Protein AF-A0A7V9JJ38-F1 (afdb_monomer)

Nearest PDB structures (foldseek):
  3hj7-assembly1_A  TM=7.879E-01  e=2.507E-04  Geobacillus kaustophilus
  3a2k-assembly2_B  TM=6.143E-01  e=1.016E-04  Geobacillus kaustophilus
  1ni5-assembly1_A-2  TM=5.626E-01  e=4.021E-03  Escherichia coli

Foldseek 3Di:
DPDPPVVVVPDPDDWDFDCPDDPDTFTDDDFKTFADAWDDQPQKIKGAPDGQKMKGFDDPPADAPPDPDHLVVQCVVVVPDPVCRRSQIFMDRVRHGQDRPPGDGHPVCPPRMDMDGD

Secondary structure (DSSP, 8-state):
--SSSGGGSS-SS-------SSS-----BTTEEEEEEEEEETTEEEEEEEEEEEEEE--TT-BBTTS--BHHHHHHHTT--HHHHTTSEEEEETTEEEEETTTEE-TT-TTTSEEEE-

Radius of gyration: 15.11 Å; Cα contacts (8 Å, |Δi|>4): 196; chains: 1; bounding box: 33×24×45 Å

Mean predicted aligned error: 10.25 Å

Structure (mmCIF, N/CA/C/O backbone):
data_AF-A0A7V9JJ38-F1
#
_entry.id   AF-A0A7V9JJ38-F1
#
loop_
_atom_site.group_PDB
_atom_site.id
_atom_site.type_symbol
_atom_site.label_atom_id
_atom_site.label_alt_id
_atom_site.label_comp_id
_atom_site.label_asym_id
_atom_site.label_entity_id
_atom_site.label_seq_id
_atom_site.pdbx_PDB_ins_code
_atom_site.Cartn_x
_atom_site.Cartn_y
_atom_site.Cartn_z
_atom_site.occupancy
_atom_site.B_iso_or_equiv
_atom_site.auth_seq_id
_atom_site.auth_comp_id
_atom_site.auth_asym_id
_atom_site.auth_atom_id
_atom_site.pdbx_PDB_model_num
ATOM 1 N N . LEU A 1 1 ? 17.555 8.654 33.029 1.00 48.06 1 LEU A N 1
ATOM 2 C CA . LEU A 1 1 ? 16.583 8.864 31.940 1.00 48.06 1 LEU A CA 1
ATOM 3 C C . LEU A 1 1 ? 17.040 8.258 30.598 1.00 48.06 1 LEU A C 1
ATOM 5 O O . LEU A 1 1 ? 16.494 8.632 29.578 1.00 48.06 1 LEU A O 1
ATOM 9 N N . GLU A 1 2 ? 17.978 7.297 30.555 1.00 41.81 2 GLU A N 1
ATOM 10 C CA . GLU A 1 2 ? 18.613 6.887 29.277 1.0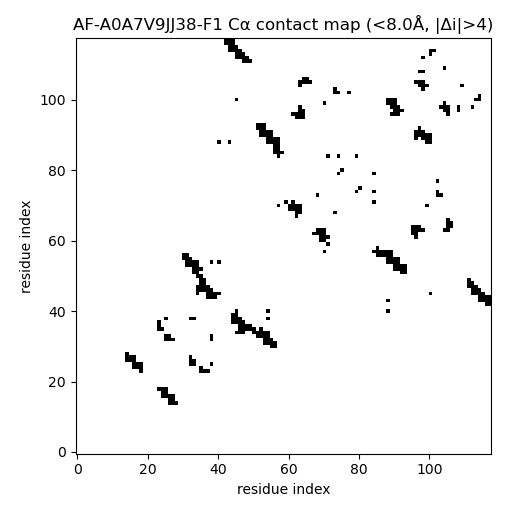0 41.81 2 GLU A CA 1
ATOM 11 C C . GLU A 1 2 ? 18.980 5.389 29.204 1.00 41.81 2 GLU A C 1
ATOM 13 O O . GLU A 1 2 ? 20.038 5.027 28.703 1.00 41.81 2 GLU A O 1
ATOM 18 N N . ARG A 1 3 ? 18.155 4.471 29.732 1.00 37.84 3 ARG A N 1
ATOM 19 C CA . ARG A 1 3 ? 18.488 3.025 29.662 1.00 37.84 3 ARG A CA 1
ATOM 20 C C . ARG A 1 3 ? 17.403 2.080 29.151 1.00 37.84 3 ARG A C 1
ATOM 22 O O . ARG A 1 3 ? 17.657 0.885 29.070 1.00 37.84 3 ARG A O 1
ATOM 29 N N . THR A 1 4 ? 16.252 2.582 28.709 1.00 46.56 4 THR A N 1
ATOM 30 C CA . THR A 1 4 ? 15.136 1.709 28.282 1.00 46.56 4 THR A CA 1
ATOM 31 C C . THR A 1 4 ? 14.831 1.768 26.779 1.00 46.56 4 THR A C 1
ATOM 33 O O . THR A 1 4 ? 13.932 1.075 26.315 1.00 46.56 4 THR A O 1
ATOM 36 N N . LEU A 1 5 ? 15.591 2.543 25.992 1.00 42.22 5 LEU A N 1
ATOM 37 C CA . LEU A 1 5 ? 15.364 2.679 24.543 1.00 42.22 5 LEU A CA 1
ATOM 38 C C . LEU A 1 5 ? 16.282 1.775 23.694 1.00 42.22 5 LEU A C 1
ATOM 40 O O . LEU A 1 5 ? 15.873 1.288 22.645 1.00 42.22 5 LEU A O 1
ATOM 44 N N . ALA A 1 6 ? 17.490 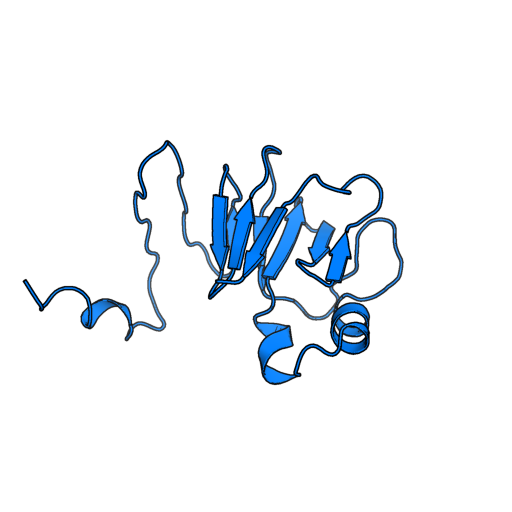1.464 24.175 1.00 42.16 6 ALA A N 1
ATOM 45 C CA . ALA A 1 6 ? 18.472 0.687 23.411 1.00 42.16 6 ALA A CA 1
ATOM 46 C C . ALA A 1 6 ? 18.190 -0.831 23.374 1.00 42.16 6 ALA A C 1
ATOM 48 O O . ALA A 1 6 ? 18.574 -1.503 22.423 1.00 42.16 6 ALA A O 1
ATOM 49 N N . GLY A 1 7 ? 17.467 -1.380 24.357 1.00 38.91 7 GLY A N 1
ATOM 50 C CA . GLY A 1 7 ? 17.132 -2.815 24.394 1.00 38.91 7 GLY A CA 1
ATOM 51 C C . GLY A 1 7 ? 16.023 -3.236 23.422 1.00 38.91 7 GLY A C 1
ATOM 52 O O . GLY A 1 7 ? 15.729 -4.418 23.284 1.00 38.91 7 GLY A O 1
ATOM 53 N N . LEU A 1 8 ? 15.381 -2.272 22.762 1.00 39.41 8 LEU A N 1
ATOM 54 C CA . LEU A 1 8 ? 14.202 -2.484 21.924 1.00 39.41 8 LEU A CA 1
ATOM 55 C C . LEU A 1 8 ? 14.537 -2.564 20.429 1.00 39.41 8 LEU A C 1
ATOM 57 O O . LEU A 1 8 ? 13.776 -3.145 19.662 1.00 39.41 8 LEU A O 1
ATOM 61 N N . LEU A 1 9 ? 15.694 -2.023 20.037 1.00 42.09 9 LEU A N 1
ATOM 62 C CA . LEU A 1 9 ? 16.179 -1.976 18.655 1.00 42.09 9 LEU A CA 1
ATOM 63 C C . LEU A 1 9 ? 17.032 -3.195 18.259 1.00 42.09 9 LEU A C 1
ATOM 65 O O . LEU A 1 9 ? 17.532 -3.245 17.141 1.00 42.09 9 LEU A O 1
ATOM 69 N N . ALA A 1 10 ? 17.183 -4.187 19.142 1.00 41.28 10 ALA A N 1
ATOM 70 C CA . ALA A 1 10 ? 18.073 -5.332 18.922 1.00 41.28 10 ALA A CA 1
ATOM 71 C C . ALA A 1 10 ? 17.368 -6.697 18.802 1.00 41.28 10 ALA A C 1
ATOM 73 O O . ALA A 1 10 ? 18.050 -7.718 18.757 1.00 41.28 10 ALA A O 1
ATOM 74 N N . SER A 1 11 ? 16.033 -6.755 18.730 1.00 34.88 11 SER A N 1
ATOM 75 C CA . SER A 1 11 ? 15.322 -8.043 18.763 1.00 34.88 11 SER A CA 1
ATOM 76 C C . SER A 1 11 ? 14.553 -8.349 17.482 1.00 34.88 11 SER A C 1
ATOM 78 O O . SER A 1 11 ? 13.416 -7.929 17.275 1.00 34.88 11 SER A O 1
ATOM 80 N N . THR A 1 12 ? 15.152 -9.220 16.676 1.00 39.97 12 THR A N 1
ATOM 81 C CA . THR A 1 12 ? 14.553 -10.006 15.586 1.00 39.97 12 THR A CA 1
ATOM 82 C C . THR A 1 12 ? 13.625 -11.134 16.083 1.00 39.97 12 THR A C 1
ATOM 84 O O . THR A 1 12 ? 13.392 -12.110 15.374 1.00 39.97 12 THR A O 1
ATOM 87 N N . HIS A 1 13 ? 13.043 -11.015 17.284 1.00 31.84 13 HIS A N 1
ATOM 88 C CA . HIS A 1 13 ? 12.064 -11.958 17.845 1.00 31.84 13 HIS A CA 1
ATOM 89 C C . HIS A 1 13 ? 11.210 -11.283 18.936 1.00 31.84 13 HIS A C 1
ATOM 91 O O . HIS A 1 13 ? 11.758 -10.638 19.825 1.00 31.84 13 HIS A O 1
ATOM 97 N N . GLY A 1 14 ? 9.880 -11.440 18.884 1.00 29.03 14 GLY A N 1
ATOM 98 C CA . GLY A 1 14 ? 8.984 -11.157 20.021 1.00 29.03 14 GLY A CA 1
ATOM 99 C C . GLY A 1 14 ? 7.845 -10.160 19.772 1.00 29.03 14 GLY A C 1
ATOM 100 O O . GLY A 1 14 ? 8.065 -8.991 19.452 1.00 29.03 14 GLY A O 1
ATOM 101 N N . THR A 1 15 ? 6.607 -10.624 19.941 1.00 33.34 15 THR A N 1
ATOM 102 C CA . THR A 1 15 ? 5.374 -9.825 20.006 1.00 33.34 15 THR A CA 1
ATOM 103 C C . THR A 1 15 ? 5.526 -8.651 20.976 1.00 33.34 15 THR A C 1
ATOM 105 O O . THR A 1 15 ? 5.804 -8.847 22.156 1.00 33.34 15 THR A O 1
ATOM 108 N N . LYS A 1 16 ? 5.334 -7.422 20.484 1.00 35.69 16 LYS A N 1
ATOM 109 C CA . LYS A 1 16 ? 5.137 -6.236 21.322 1.00 35.69 16 LYS A CA 1
ATOM 110 C C . LYS A 1 16 ? 3.752 -5.684 21.047 1.00 35.69 16 LYS A C 1
ATOM 112 O O . LYS A 1 16 ? 3.508 -5.163 19.966 1.00 35.69 16 LYS A O 1
ATOM 117 N N . ALA A 1 17 ? 2.873 -5.817 22.031 1.00 37.69 17 ALA A N 1
ATOM 118 C CA . ALA A 1 17 ? 1.738 -4.927 22.176 1.00 37.69 17 ALA A CA 1
ATOM 119 C C . ALA A 1 17 ? 2.247 -3.709 22.955 1.00 37.69 17 ALA A C 1
ATOM 121 O O . ALA A 1 17 ? 2.770 -3.855 24.061 1.00 37.69 17 ALA A O 1
ATOM 122 N N . ALA A 1 18 ? 2.178 -2.534 22.343 1.00 39.53 18 ALA A N 1
ATOM 123 C CA . ALA A 1 18 ? 2.381 -1.269 23.029 1.00 39.53 18 ALA A CA 1
ATOM 124 C C . ALA A 1 18 ? 1.029 -0.561 23.046 1.00 39.53 18 ALA A C 1
ATOM 126 O O . ALA A 1 18 ? 0.436 -0.350 21.989 1.00 39.53 18 ALA A O 1
ATOM 127 N N . ASP A 1 19 ? 0.536 -0.251 24.241 1.00 36.00 19 ASP A N 1
ATOM 128 C CA . ASP A 1 19 ? -0.610 0.633 24.413 1.00 36.00 19 ASP A CA 1
ATOM 129 C C . ASP A 1 19 ? -0.133 2.057 24.096 1.00 36.00 19 ASP A C 1
ATOM 131 O O . ASP A 1 19 ? 0.763 2.579 24.765 1.00 36.00 19 ASP A O 1
ATOM 135 N N . LEU A 1 20 ? -0.636 2.630 23.001 1.00 44.47 20 LEU A N 1
ATOM 136 C CA . LEU A 1 20 ? -0.236 3.954 22.511 1.00 44.47 20 LEU A CA 1
ATOM 137 C C . LEU A 1 20 ? -1.241 5.055 22.906 1.00 44.47 20 LEU A C 1
ATOM 139 O O . LEU A 1 20 ? -1.098 6.190 22.459 1.00 44.47 20 LEU A O 1
ATOM 143 N N . GLY A 1 21 ? -2.223 4.755 23.768 1.00 27.16 21 GLY A N 1
ATOM 144 C CA . GLY A 1 21 ? -3.315 5.673 24.103 1.00 27.16 21 GLY A CA 1
ATOM 145 C C . GLY A 1 21 ? -4.326 5.864 22.959 1.00 27.16 21 GLY A C 1
ATOM 146 O O . GLY A 1 21 ? -4.039 5.613 21.793 1.00 27.16 21 GLY A O 1
ATOM 147 N N . GLY A 1 22 ? -5.551 6.288 23.292 1.00 31.41 22 GLY A N 1
ATOM 148 C CA . GLY A 1 22 ? -6.597 6.606 22.302 1.00 31.41 22 GLY A CA 1
ATOM 149 C C . GLY A 1 22 ? -7.452 5.432 21.799 1.00 31.41 22 GLY A C 1
ATOM 150 O O . GLY A 1 22 ? -8.222 5.619 20.864 1.00 31.41 22 GLY A O 1
ATOM 151 N N . GLY A 1 23 ? -7.368 4.248 22.421 1.00 30.22 23 GLY A N 1
ATOM 152 C CA . GLY A 1 23 ? -8.223 3.093 22.093 1.00 30.22 23 GLY A CA 1
ATOM 153 C C . GLY A 1 23 ? -7.677 2.152 21.011 1.00 30.22 23 GLY A C 1
ATOM 154 O O . GLY A 1 23 ? -8.431 1.348 20.477 1.00 30.22 23 GLY A O 1
ATOM 155 N N . LEU A 1 24 ? -6.384 2.235 20.694 1.00 38.88 24 LEU A N 1
ATOM 156 C CA . LEU A 1 24 ? -5.739 1.497 19.603 1.00 38.88 24 LEU A CA 1
ATOM 157 C C . LEU A 1 24 ? -5.015 0.249 20.139 1.00 38.88 24 LEU A C 1
ATOM 159 O O . LEU A 1 24 ? -4.165 0.365 21.027 1.00 38.88 24 LEU A O 1
ATOM 163 N N . ARG A 1 25 ? -5.311 -0.943 19.598 1.00 39.41 25 ARG A N 1
ATOM 164 C CA . ARG A 1 25 ? -4.722 -2.222 20.039 1.00 39.41 25 ARG A CA 1
ATOM 165 C C . ARG A 1 25 ? -3.980 -2.928 18.897 1.00 39.41 25 ARG A C 1
ATOM 167 O O . ARG A 1 25 ? -4.552 -3.710 18.148 1.00 39.41 25 ARG A O 1
ATOM 174 N N . ALA A 1 26 ? -2.666 -2.723 18.798 1.00 40.28 26 ALA A N 1
ATOM 175 C CA . ALA A 1 26 ? -1.815 -3.498 17.890 1.00 40.28 26 ALA A CA 1
ATOM 176 C C . ALA A 1 26 ? -1.372 -4.817 18.552 1.00 40.28 26 ALA A C 1
ATOM 178 O O . ALA A 1 26 ? -0.647 -4.809 19.550 1.00 40.28 26 ALA A O 1
ATOM 179 N N . VAL A 1 27 ? -1.778 -5.962 17.995 1.00 41.88 27 VAL A N 1
ATOM 180 C CA . VAL A 1 27 ? -1.263 -7.285 18.383 1.00 41.88 27 VAL A CA 1
ATOM 181 C C . VAL A 1 27 ? -0.349 -7.781 17.269 1.00 41.88 27 VAL A C 1
ATOM 183 O O . VAL A 1 27 ? -0.793 -8.017 16.151 1.00 41.88 27 VAL A O 1
ATOM 186 N N . ARG A 1 28 ? 0.949 -7.914 17.566 1.00 40.62 28 ARG A N 1
ATOM 187 C CA . ARG A 1 28 ? 1.930 -8.521 16.658 1.00 40.62 28 ARG A CA 1
ATOM 188 C C . ARG A 1 28 ? 1.746 -10.041 16.660 1.00 40.62 28 ARG A C 1
ATOM 190 O O . ARG A 1 28 ? 2.327 -10.725 17.501 1.00 40.62 28 ARG A O 1
ATOM 197 N N . GLU A 1 29 ? 1.003 -10.550 15.689 1.00 35.75 29 GLU A N 1
ATOM 198 C CA . GLU A 1 29 ? 1.139 -11.920 15.189 1.00 35.75 29 GLU A CA 1
ATOM 199 C C . GLU A 1 29 ? 1.757 -11.840 13.783 1.00 35.75 29 GLU A C 1
ATOM 201 O O . GLU A 1 29 ? 1.528 -10.873 13.062 1.00 35.75 29 GLU A O 1
ATOM 206 N N . TYR A 1 30 ? 2.663 -12.762 13.455 1.00 47.22 30 TYR A N 1
ATOM 207 C CA . TYR A 1 30 ? 3.629 -12.682 12.351 1.00 47.22 30 TYR A CA 1
ATOM 208 C C . 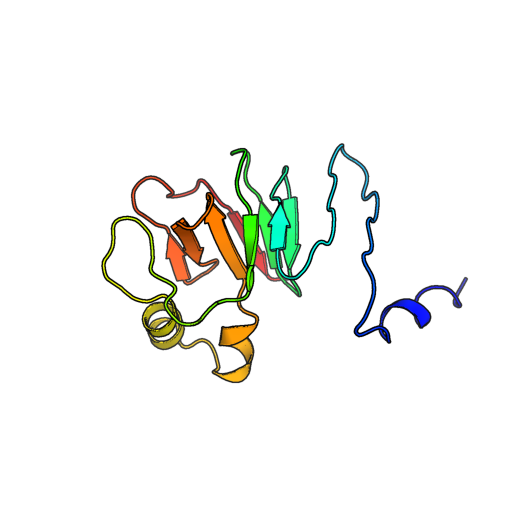TYR A 1 30 ? 3.173 -11.883 11.098 1.00 47.22 30 TYR A C 1
ATOM 210 O O . TYR A 1 30 ? 2.178 -12.189 10.448 1.00 47.22 30 TYR A O 1
ATOM 218 N N . GLU A 1 31 ? 3.974 -10.866 10.748 1.00 57.97 31 GLU A N 1
ATOM 219 C CA . GLU A 1 31 ? 3.935 -10.047 9.516 1.00 57.97 31 GLU A CA 1
ATOM 220 C C . GLU A 1 31 ? 2.747 -9.097 9.267 1.00 57.97 31 GLU A C 1
ATOM 222 O O . GLU A 1 31 ? 2.834 -8.310 8.321 1.00 57.97 31 GLU A O 1
ATOM 227 N N . THR A 1 32 ? 1.686 -9.111 10.081 1.00 58.72 32 THR A N 1
ATOM 228 C CA . THR A 1 32 ? 0.457 -8.336 9.806 1.00 58.72 32 THR A CA 1
ATOM 229 C C . THR A 1 32 ? 0.033 -7.480 11.005 1.00 58.72 32 THR A C 1
ATOM 231 O O . THR A 1 32 ? 0.175 -7.890 12.154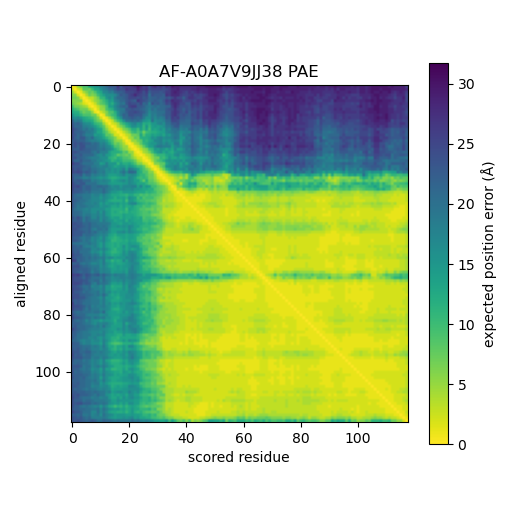 1.00 58.72 32 THR A O 1
ATOM 234 N N . LEU A 1 33 ? -0.470 -6.270 10.745 1.00 67.81 33 LEU A N 1
ATOM 235 C CA . LEU A 1 33 ? -0.996 -5.330 11.738 1.00 67.81 33 LEU A CA 1
ATOM 236 C C . LEU A 1 33 ? -2.436 -4.966 11.384 1.00 67.81 33 LEU A C 1
ATOM 238 O O . LEU A 1 33 ? -2.690 -4.504 10.279 1.00 67.81 33 LEU A O 1
ATOM 242 N N . ARG A 1 34 ? -3.382 -5.111 12.310 1.00 72.12 34 ARG A N 1
ATOM 243 C CA . ARG A 1 34 ? -4.753 -4.637 12.084 1.00 72.12 34 ARG A CA 1
ATOM 244 C C . ARG A 1 34 ? -4.812 -3.111 12.137 1.00 72.12 34 ARG A C 1
ATOM 246 O O . ARG A 1 34 ? -4.237 -2.500 13.033 1.00 72.12 34 ARG A O 1
ATOM 253 N N . LEU A 1 35 ? -5.523 -2.519 11.185 1.00 67.06 35 LEU A N 1
ATOM 254 C CA . LEU A 1 35 ? -5.748 -1.087 11.078 1.00 67.06 35 LEU A CA 1
ATOM 255 C C . LEU A 1 35 ? -7.024 -0.724 11.856 1.00 67.06 35 LEU A C 1
ATOM 257 O O . LEU A 1 35 ? -8.125 -0.698 11.313 1.00 67.06 35 LEU A O 1
ATOM 261 N N . GLU A 1 36 ? -6.865 -0.492 13.157 1.00 68.38 36 GLU A N 1
ATOM 262 C CA . GLU A 1 36 ? -7.863 0.177 13.996 1.00 68.38 36 GLU A CA 1
ATOM 263 C C . GLU A 1 36 ? -7.404 1.627 14.123 1.00 68.38 36 GLU A C 1
ATOM 265 O O . GLU A 1 36 ? -6.395 1.871 14.770 1.00 68.38 36 GLU A O 1
ATOM 270 N N . GLY A 1 37 ? -8.054 2.576 13.446 1.00 77.62 37 GLY A N 1
ATOM 271 C CA . GLY A 1 37 ? -7.650 3.986 13.458 1.00 77.62 37 GLY A CA 1
ATOM 272 C C . GLY A 1 37 ? -6.342 4.250 12.707 1.00 77.62 37 GLY A C 1
ATOM 273 O O . GLY A 1 37 ? -6.382 4.600 11.531 1.00 77.62 37 GLY A O 1
ATOM 274 N N . ALA A 1 38 ? -5.199 4.087 13.378 1.00 81.00 38 ALA A N 1
ATOM 275 C CA . ALA A 1 38 ? -3.870 4.415 12.864 1.00 81.00 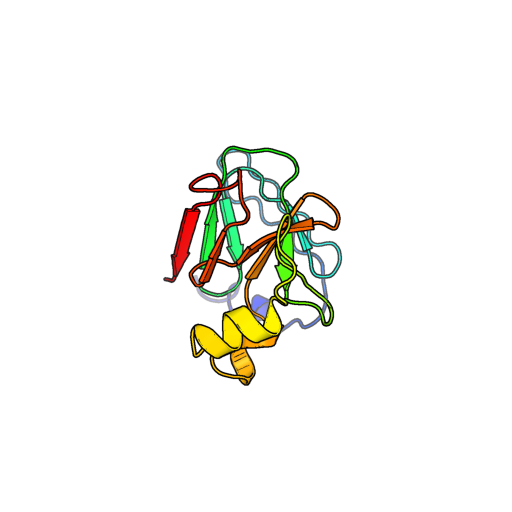38 ALA A CA 1
ATOM 276 C C . ALA A 1 38 ? -2.838 3.319 13.176 1.00 81.00 38 ALA A C 1
ATOM 278 O O . ALA A 1 38 ? -2.765 2.809 14.294 1.00 81.00 38 ALA A O 1
ATOM 279 N N . VAL A 1 39 ? -1.993 2.996 12.197 1.00 83.12 39 VAL A N 1
ATOM 280 C CA . VAL A 1 39 ? -0.904 2.016 12.306 1.00 83.12 39 VAL A CA 1
ATOM 281 C C . VAL A 1 39 ? 0.402 2.611 11.798 1.00 83.12 39 VAL A C 1
ATOM 283 O O . VAL A 1 39 ? 0.440 3.267 10.757 1.00 83.12 39 VAL A O 1
ATOM 286 N N . THR A 1 40 ? 1.496 2.317 12.502 1.00 83.62 40 THR A N 1
ATOM 287 C CA . THR A 1 40 ? 2.852 2.669 12.068 1.00 83.62 40 THR A CA 1
ATOM 288 C C . THR A 1 40 ? 3.544 1.474 11.409 1.00 83.62 40 THR A C 1
ATOM 290 O O . THR A 1 40 ? 3.612 0.391 11.990 1.00 83.62 40 THR A O 1
ATOM 293 N N . TRP A 1 41 ? 4.107 1.678 10.217 1.00 83.12 41 TRP A N 1
ATOM 294 C CA . TRP A 1 41 ? 4.879 0.696 9.455 1.00 83.12 41 TRP A CA 1
ATOM 295 C C . TRP A 1 41 ? 6.206 1.308 8.999 1.00 83.12 41 TRP A C 1
ATOM 297 O O . TRP A 1 41 ? 6.265 2.028 8.003 1.00 83.12 41 TRP A O 1
ATOM 307 N N . GLY A 1 42 ? 7.295 1.056 9.728 1.00 84.62 42 GLY A N 1
ATOM 308 C CA . GLY A 1 42 ? 8.560 1.756 9.476 1.00 84.62 42 GLY A CA 1
ATOM 309 C C . GLY A 1 42 ? 8.355 3.283 9.531 1.00 84.62 42 GLY A C 1
ATOM 310 O O . GLY A 1 42 ? 7.860 3.761 10.549 1.00 84.62 42 GLY A O 1
ATOM 311 N N . PRO A 1 43 ? 8.685 4.049 8.469 1.00 84.06 43 PRO A N 1
ATOM 312 C CA . PRO A 1 43 ? 8.467 5.500 8.419 1.00 84.06 43 PRO A CA 1
ATOM 313 C C . PRO A 1 43 ? 7.027 5.903 8.053 1.00 84.06 43 PRO A C 1
ATOM 315 O O . PRO A 1 43 ? 6.760 7.081 7.837 1.00 84.06 43 PRO A O 1
ATOM 318 N N . TRP A 1 44 ? 6.111 4.950 7.883 1.00 86.81 44 TRP A N 1
ATOM 319 C CA . TRP A 1 44 ? 4.746 5.223 7.443 1.00 86.81 44 TRP A CA 1
ATOM 320 C C . TRP A 1 44 ? 3.786 5.271 8.625 1.00 86.81 44 TRP A C 1
ATOM 322 O O . TRP A 1 44 ? 3.771 4.352 9.438 1.00 86.81 44 TRP A O 1
ATOM 332 N N . THR A 1 45 ? 2.932 6.284 8.665 1.00 88.88 45 THR A N 1
ATOM 333 C CA . THR A 1 45 ? 1.675 6.280 9.419 1.00 88.88 45 THR A CA 1
ATOM 334 C C . THR A 1 45 ? 0.547 6.041 8.427 1.00 88.88 45 THR A C 1
ATOM 336 O O . THR A 1 45 ? 0.481 6.735 7.413 1.00 88.88 45 THR A O 1
ATOM 339 N N . ILE A 1 46 ? -0.292 5.039 8.677 1.00 89.50 46 ILE A N 1
ATOM 340 C CA . ILE A 1 46 ? -1.388 4.619 7.799 1.00 89.50 46 ILE A CA 1
ATOM 341 C C . ILE A 1 46 ? -2.671 4.622 8.616 1.00 89.50 46 ILE A C 1
ATOM 343 O O . ILE A 1 46 ? -2.717 4.006 9.679 1.00 89.50 46 ILE A O 1
ATOM 347 N N . GLU A 1 47 ? -3.701 5.295 8.119 1.00 90.56 47 GLU A N 1
ATOM 348 C CA . GLU A 1 47 ? -4.937 5.519 8.862 1.00 90.56 47 GLU A CA 1
ATOM 349 C C . GLU A 1 47 ? -6.162 5.161 8.024 1.00 90.56 47 GLU A C 1
ATOM 351 O O . GLU A 1 47 ? -6.176 5.296 6.800 1.00 90.56 47 GLU A O 1
ATOM 356 N N . SER A 1 48 ? -7.208 4.684 8.689 1.00 89.50 48 SER A N 1
ATOM 357 C CA . SER A 1 48 ? -8.511 4.438 8.087 1.00 89.50 48 SER A CA 1
ATOM 358 C C . SER A 1 48 ? -9.573 4.359 9.172 1.00 89.50 48 SER A C 1
ATOM 360 O O . SER A 1 48 ? -9.373 3.757 10.226 1.00 89.50 48 SER A O 1
ATOM 362 N N . ALA A 1 49 ? -10.742 4.924 8.880 1.00 83.88 49 ALA A N 1
ATOM 363 C CA . ALA A 1 49 ? -11.934 4.750 9.704 1.00 83.88 49 ALA A CA 1
ATOM 364 C C . ALA A 1 49 ? -12.658 3.419 9.421 1.00 83.88 49 ALA A C 1
ATOM 366 O O . ALA A 1 49 ? -13.653 3.109 10.074 1.00 83.88 49 ALA A O 1
ATOM 367 N N . ARG A 1 50 ? -12.215 2.652 8.414 1.00 86.12 50 ARG A N 1
ATOM 368 C CA . ARG A 1 50 ? -12.890 1.428 7.982 1.00 86.12 50 ARG A CA 1
ATOM 369 C C . ARG A 1 50 ? -12.311 0.216 8.701 1.00 86.12 50 ARG A C 1
ATOM 371 O O . ARG A 1 50 ? -11.120 -0.063 8.615 1.00 86.12 50 ARG A O 1
ATOM 378 N N . GLU A 1 51 ? -13.186 -0.528 9.363 1.00 83.44 51 GLU A N 1
ATOM 379 C CA . GLU A 1 51 ? -12.812 -1.741 10.085 1.00 83.44 51 GLU A CA 1
ATOM 380 C C . GLU A 1 51 ? -12.452 -2.905 9.148 1.00 83.44 51 GLU A C 1
ATOM 382 O O . GLU A 1 51 ? -12.841 -2.953 7.975 1.00 83.44 51 GLU A O 1
ATOM 387 N N . GLY A 1 52 ? -11.736 -3.889 9.699 1.00 86.25 52 GLY A N 1
ATOM 388 C CA . GLY A 1 52 ? -11.364 -5.119 8.990 1.00 86.25 52 GLY A CA 1
ATOM 389 C C . GLY A 1 52 ? -10.229 -4.943 7.981 1.00 86.25 52 GLY A C 1
ATOM 390 O O . GLY A 1 52 ? -10.055 -5.794 7.109 1.00 86.25 52 GLY A O 1
ATOM 391 N N . LEU A 1 53 ? -9.487 -3.840 8.084 1.00 90.81 53 LEU A N 1
ATOM 392 C CA . LEU A 1 53 ? -8.273 -3.599 7.322 1.00 90.81 53 LEU A CA 1
ATOM 393 C C . LEU A 1 53 ? -7.040 -4.077 8.074 1.00 90.81 53 LEU A C 1
ATOM 395 O O . LEU A 1 53 ? -6.966 -4.020 9.301 1.00 90.81 53 LEU A O 1
ATOM 399 N N . GLU A 1 54 ? -6.049 -4.513 7.312 1.00 91.12 54 GLU A N 1
ATOM 400 C CA . GLU A 1 54 ? -4.767 -4.968 7.825 1.00 91.12 54 GLU A CA 1
ATOM 401 C C . GLU A 1 54 ? -3.630 -4.395 6.976 1.00 91.12 54 GLU A C 1
ATOM 403 O O . GLU A 1 54 ? -3.758 -4.234 5.766 1.00 91.12 54 GLU A O 1
ATOM 408 N N . VAL A 1 55 ? -2.504 -4.081 7.604 1.00 89.38 55 VAL A N 1
ATOM 409 C CA . VAL A 1 55 ? -1.269 -3.632 6.967 1.00 89.38 55 VAL A CA 1
ATOM 410 C C . VAL A 1 55 ? -0.230 -4.732 7.111 1.00 89.38 55 VAL A C 1
ATOM 412 O O . VAL A 1 55 ? 0.048 -5.195 8.216 1.00 89.38 55 VAL A O 1
ATOM 415 N N . ARG A 1 56 ? 0.381 -5.131 6.001 1.00 91.81 56 ARG A N 1
ATOM 416 C CA . ARG A 1 56 ? 1.477 -6.104 5.980 1.00 91.81 56 ARG A CA 1
ATOM 417 C C . ARG A 1 56 ? 2.547 -5.725 4.969 1.00 91.81 56 ARG A C 1
ATOM 419 O O . ARG A 1 56 ? 2.368 -4.812 4.168 1.00 91.81 56 ARG A O 1
ATOM 426 N N . GLY A 1 57 ? 3.640 -6.478 4.969 1.00 88.31 57 GLY A N 1
ATOM 427 C CA . GLY A 1 57 ? 4.648 -6.396 3.921 1.00 88.31 57 GLY A CA 1
ATOM 428 C C . GLY A 1 57 ? 4.118 -6.938 2.597 1.00 88.31 57 GLY A C 1
ATOM 429 O O . GLY A 1 57 ? 3.174 -7.742 2.546 1.00 88.31 57 GLY A O 1
ATOM 430 N N . ARG A 1 58 ? 4.753 -6.514 1.508 1.00 92.00 58 ARG A N 1
ATOM 431 C CA . ARG A 1 58 ? 4.473 -7.026 0.170 1.00 92.00 58 ARG A CA 1
ATOM 432 C C . ARG A 1 58 ? 4.805 -8.514 0.086 1.00 92.00 58 ARG A C 1
ATOM 434 O O . ARG A 1 58 ? 5.891 -8.945 0.460 1.00 92.00 58 ARG A O 1
ATOM 441 N N . ARG A 1 59 ? 3.900 -9.292 -0.508 1.00 91.00 59 ARG A N 1
ATOM 442 C CA . ARG A 1 59 ? 4.099 -10.712 -0.811 1.00 91.00 59 ARG A CA 1
ATOM 443 C C . ARG A 1 59 ? 4.185 -10.949 -2.324 1.00 91.00 59 ARG A C 1
ATOM 445 O O . ARG A 1 59 ? 3.510 -10.276 -3.113 1.00 91.00 59 ARG A O 1
ATOM 452 N N . PRO A 1 60 ? 5.018 -11.900 -2.785 1.00 90.19 60 PRO A N 1
ATOM 453 C CA . PRO A 1 60 ? 4.982 -12.341 -4.173 1.00 90.19 60 PRO A CA 1
ATOM 454 C C . PRO A 1 60 ? 3.578 -12.814 -4.563 1.00 90.19 60 PRO A C 1
ATOM 456 O O . PRO A 1 60 ? 2.960 -13.594 -3.851 1.00 90.19 60 PRO A O 1
ATOM 459 N N . GLY A 1 61 ? 3.084 -12.348 -5.710 1.00 92.38 61 GLY A N 1
ATOM 460 C CA . GLY A 1 61 ? 1.741 -12.685 -6.189 1.00 92.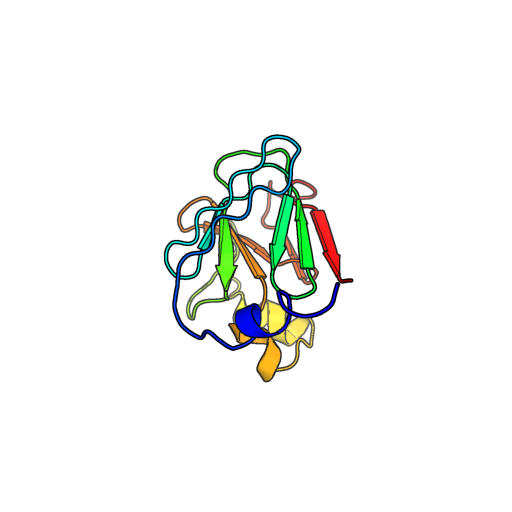38 61 GLY A CA 1
ATOM 461 C C . GLY A 1 61 ? 0.661 -11.658 -5.849 1.00 92.38 61 GLY A C 1
ATOM 462 O O . GLY A 1 61 ? -0.391 -11.714 -6.480 1.00 92.38 61 GLY A O 1
ATOM 463 N N . ASP A 1 62 ? 0.942 -10.684 -4.973 1.00 94.94 62 ASP A N 1
ATOM 464 C CA . ASP A 1 62 ? 0.009 -9.604 -4.637 1.00 94.94 62 ASP A CA 1
ATOM 465 C C . ASP A 1 62 ? -0.514 -8.877 -5.887 1.00 94.94 62 ASP A C 1
ATOM 467 O O . ASP A 1 62 ? 0.246 -8.494 -6.793 1.00 94.94 62 ASP A O 1
ATOM 471 N N . ARG A 1 63 ? -1.831 -8.657 -5.917 1.00 96.56 63 ARG A N 1
ATOM 472 C CA . ARG A 1 63 ? -2.557 -7.962 -6.986 1.00 96.56 63 ARG A CA 1
ATOM 473 C C . ARG A 1 63 ? -3.559 -7.000 -6.384 1.00 96.56 63 ARG A C 1
ATOM 475 O O . ARG A 1 63 ? -4.250 -7.358 -5.439 1.00 96.56 63 ARG A O 1
ATOM 482 N N . LEU A 1 64 ? -3.644 -5.812 -6.973 1.00 96.75 64 LEU A N 1
ATOM 483 C CA . LEU A 1 64 ? -4.608 -4.801 -6.555 1.00 96.75 64 LEU A CA 1
ATOM 484 C C . LEU A 1 64 ? -6.034 -5.294 -6.845 1.00 96.75 64 LEU A C 1
ATOM 486 O O . LEU A 1 64 ? -6.325 -5.692 -7.976 1.00 96.75 64 LEU A O 1
ATOM 490 N N . ALA A 1 65 ? -6.906 -5.262 -5.840 1.00 95.50 65 ALA A N 1
ATOM 491 C CA . ALA A 1 65 ? -8.289 -5.710 -5.940 1.00 95.50 65 ALA A CA 1
ATOM 492 C C . ALA A 1 65 ? -9.033 -4.985 -7.072 1.00 95.50 65 ALA A C 1
ATOM 494 O O . ALA A 1 65 ? -8.738 -3.837 -7.414 1.00 95.50 65 ALA A O 1
ATOM 495 N N . GLY A 1 66 ? -9.958 -5.690 -7.727 1.00 92.44 66 GLY A N 1
ATOM 496 C CA . GLY A 1 66 ? -10.684 -5.169 -8.893 1.00 92.44 66 GLY A CA 1
ATOM 497 C C . GLY A 1 66 ? -9.812 -4.890 -10.129 1.00 92.44 66 GLY A C 1
ATOM 498 O O . GLY A 1 66 ? -10.317 -4.412 -11.147 1.00 92.44 66 GLY A O 1
ATOM 499 N N . ARG A 1 67 ? -8.504 -5.185 -10.090 1.00 85.50 67 ARG A N 1
ATOM 500 C CA . ARG A 1 67 ? -7.560 -4.993 -11.199 1.00 85.50 67 ARG A CA 1
ATOM 501 C C . ARG A 1 67 ? -6.730 -6.258 -11.427 1.00 85.50 67 ARG A C 1
ATOM 503 O O . ARG A 1 67 ? -6.542 -7.094 -10.555 1.00 85.50 67 ARG A O 1
ATOM 510 N N . ARG A 1 68 ? -6.182 -6.402 -12.639 1.00 88.12 68 ARG A N 1
ATOM 511 C CA . ARG A 1 68 ? -5.274 -7.520 -12.972 1.00 88.12 68 ARG A CA 1
ATOM 512 C C . ARG A 1 68 ? -3.803 -7.231 -12.652 1.00 88.12 68 ARG A C 1
ATOM 514 O O . ARG A 1 68 ? -2.986 -8.151 -12.701 1.00 88.12 68 ARG A O 1
ATOM 521 N N . LYS A 1 69 ? -3.445 -5.979 -12.355 1.00 93.50 69 LYS A N 1
ATOM 522 C CA . LYS A 1 69 ? -2.050 -5.535 -12.235 1.00 93.50 69 LYS A CA 1
ATOM 523 C C . LYS A 1 69 ? -1.413 -6.027 -10.932 1.00 93.50 69 LYS A C 1
ATOM 525 O O . LYS A 1 69 ? -2.036 -5.970 -9.872 1.00 93.50 69 LYS A O 1
ATOM 530 N N . LYS A 1 70 ? -0.175 -6.527 -11.017 1.00 96.75 70 LYS A N 1
ATOM 531 C CA . LYS A 1 70 ? 0.580 -6.989 -9.846 1.00 96.75 70 LYS A CA 1
ATOM 532 C C . LYS A 1 70 ? 1.102 -5.795 -9.056 1.00 96.75 70 LYS A C 1
ATOM 534 O O . LYS A 1 70 ? 1.550 -4.810 -9.638 1.00 96.75 70 LYS A O 1
ATOM 539 N N . VAL A 1 71 ? 1.144 -5.932 -7.735 1.00 96.69 71 VAL A N 1
ATOM 540 C CA . VAL A 1 71 ? 1.743 -4.930 -6.840 1.00 96.69 71 VAL A CA 1
ATOM 541 C C . VAL A 1 71 ? 3.227 -4.725 -7.143 1.00 96.69 71 VAL A C 1
ATOM 543 O O . VAL A 1 71 ? 3.705 -3.599 -7.109 1.00 96.69 71 VAL A O 1
ATOM 546 N N . GLN A 1 72 ? 3.948 -5.785 -7.528 1.00 96.44 72 GLN A N 1
ATOM 547 C CA . GLN A 1 72 ? 5.338 -5.668 -7.992 1.00 96.44 72 GLN A CA 1
ATOM 548 C C . GLN A 1 72 ? 5.477 -4.636 -9.119 1.00 96.44 72 GLN A C 1
ATOM 550 O O . GLN A 1 72 ? 6.360 -3.786 -9.058 1.00 96.44 72 GLN A O 1
ATOM 555 N N . ASP A 1 73 ? 4.608 -4.718 -10.127 1.00 97.38 73 ASP A N 1
ATOM 556 C CA . ASP A 1 73 ? 4.668 -3.854 -11.306 1.00 97.38 73 ASP A CA 1
ATOM 557 C C . ASP A 1 73 ? 4.293 -2.419 -10.922 1.00 97.38 73 ASP A C 1
ATOM 559 O O . ASP A 1 73 ? 4.951 -1.476 -11.340 1.00 97.38 73 ASP A O 1
ATOM 563 N N . LEU A 1 74 ? 3.302 -2.250 -10.038 1.00 97.12 74 LEU A N 1
ATOM 564 C CA . LEU A 1 74 ? 2.944 -0.944 -9.475 1.00 97.12 74 LEU A CA 1
ATOM 565 C C . LEU A 1 74 ? 4.129 -0.273 -8.760 1.00 97.12 74 LEU A C 1
ATOM 567 O O . LEU A 1 74 ? 4.408 0.897 -9.003 1.00 97.12 74 LEU A O 1
ATOM 571 N N . LEU A 1 75 ? 4.857 -1.012 -7.918 1.00 96.62 75 LEU A N 1
ATOM 572 C CA . LEU A 1 75 ? 6.036 -0.497 -7.211 1.00 96.62 75 LEU A CA 1
ATOM 573 C C . LEU A 1 75 ? 7.202 -0.191 -8.163 1.00 96.62 75 LEU A C 1
ATOM 575 O O . LEU A 1 75 ? 7.955 0.755 -7.936 1.00 96.62 75 LEU A O 1
ATOM 579 N N . VAL A 1 76 ? 7.367 -0.987 -9.225 1.00 97.69 76 VAL A N 1
ATOM 580 C CA . VAL A 1 76 ? 8.349 -0.722 -10.288 1.00 97.69 76 VAL A CA 1
ATOM 581 C C . VAL A 1 76 ? 8.015 0.578 -11.013 1.00 97.69 76 VAL A C 1
ATOM 583 O O . VAL A 1 76 ? 8.894 1.426 -11.150 1.00 97.69 76 VAL A O 1
ATOM 586 N N . ASP A 1 77 ? 6.762 0.755 -11.425 1.00 96.94 77 ASP A N 1
ATOM 587 C CA . ASP A 1 77 ? 6.306 1.934 -12.164 1.00 96.94 77 ASP A CA 1
ATOM 588 C C . ASP A 1 77 ? 6.401 3.208 -11.316 1.00 96.94 77 ASP A C 1
ATOM 590 O O . ASP A 1 77 ? 6.811 4.259 -11.808 1.00 96.94 77 ASP A O 1
ATOM 594 N N . ALA A 1 78 ? 6.115 3.094 -10.015 1.00 96.62 78 ALA A N 1
ATOM 595 C CA . ALA A 1 78 ? 6.327 4.153 -9.029 1.00 96.62 78 ALA A CA 1
ATOM 596 C C . ALA A 1 78 ? 7.808 4.378 -8.669 1.00 96.62 78 ALA A C 1
ATOM 598 O O . ALA A 1 78 ? 8.121 5.232 -7.842 1.00 96.62 78 ALA A O 1
ATOM 599 N N . LYS A 1 79 ? 8.732 3.631 -9.289 1.00 96.81 79 LYS A N 1
ATOM 600 C CA . LYS A 1 79 ? 10.187 3.727 -9.099 1.00 96.81 79 LYS A CA 1
ATOM 601 C C . LYS A 1 79 ? 10.651 3.478 -7.661 1.00 96.81 79 LYS A C 1
ATOM 603 O O . LYS A 1 79 ? 11.712 3.953 -7.265 1.00 96.81 79 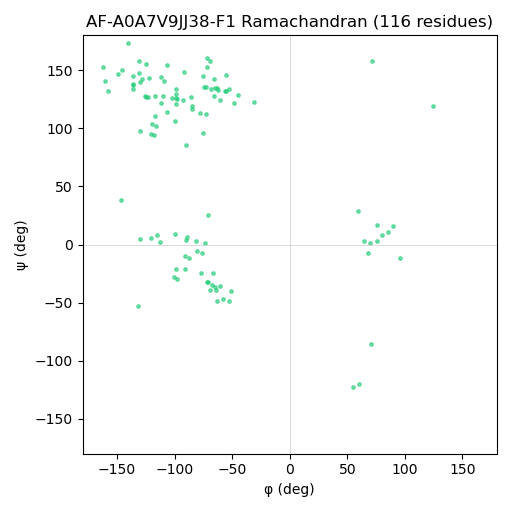LYS A O 1
ATOM 608 N N . VAL A 1 80 ? 9.912 2.678 -6.896 1.00 94.38 80 VAL A N 1
ATOM 609 C CA . VAL A 1 80 ? 10.334 2.242 -5.558 1.00 94.38 80 VAL A CA 1
ATOM 610 C C . VAL A 1 80 ? 11.617 1.420 -5.681 1.00 94.38 80 VAL A C 1
ATOM 612 O O . VAL A 1 80 ? 11.695 0.526 -6.535 1.00 94.38 80 VAL A O 1
ATOM 615 N N . ALA A 1 81 ? 12.634 1.687 -4.858 1.00 93.75 81 ALA A N 1
ATOM 616 C CA . ALA A 1 81 ? 13.898 0.961 -4.930 1.00 93.75 81 ALA A CA 1
ATOM 617 C C . ALA A 1 81 ? 13.701 -0.512 -4.553 1.00 93.75 81 ALA A C 1
ATOM 619 O O . ALA A 1 81 ? 12.947 -0.837 -3.640 1.00 93.75 81 ALA A O 1
ATOM 620 N N . ARG A 1 82 ? 14.407 -1.429 -5.228 1.00 91.38 82 ARG A N 1
ATOM 621 C CA . ARG A 1 82 ? 14.243 -2.883 -5.030 1.00 91.38 82 ARG A CA 1
ATOM 622 C C . ARG A 1 82 ? 14.333 -3.308 -3.559 1.00 91.38 82 ARG A C 1
ATOM 624 O O . ARG A 1 82 ? 13.557 -4.159 -3.149 1.00 91.38 82 ARG A O 1
ATOM 631 N N . GLN A 1 83 ? 15.253 -2.709 -2.804 1.00 88.00 83 GLN A N 1
ATOM 632 C CA . GLN A 1 83 ? 15.508 -3.021 -1.392 1.00 88.00 83 GLN A CA 1
ATOM 633 C C . GLN A 1 83 ? 14.336 -2.636 -0.473 1.00 88.00 83 GLN A C 1
ATOM 635 O O . GLN A 1 83 ? 14.165 -3.231 0.582 1.00 88.00 83 GLN A O 1
ATOM 640 N N . GLU A 1 84 ? 13.511 -1.670 -0.883 1.00 87.50 84 GLU A N 1
ATOM 641 C CA . GLU A 1 84 ? 12.355 -1.201 -0.112 1.00 87.50 84 GLU A CA 1
ATOM 642 C C . GLU A 1 84 ? 11.073 -1.974 -0.452 1.00 87.50 84 GLU A C 1
ATOM 644 O O . GLU A 1 84 ? 10.136 -1.978 0.340 1.00 87.50 84 GLU A O 1
ATOM 649 N N . ARG A 1 85 ? 11.001 -2.627 -1.622 1.00 90.56 85 ARG A N 1
ATOM 650 C CA . ARG A 1 85 ? 9.743 -3.189 -2.152 1.00 90.56 85 ARG A CA 1
ATOM 651 C C . ARG A 1 85 ? 9.152 -4.293 -1.290 1.00 90.56 85 ARG A C 1
ATOM 653 O O . ARG A 1 85 ? 7.935 -4.353 -1.166 1.00 90.56 85 AR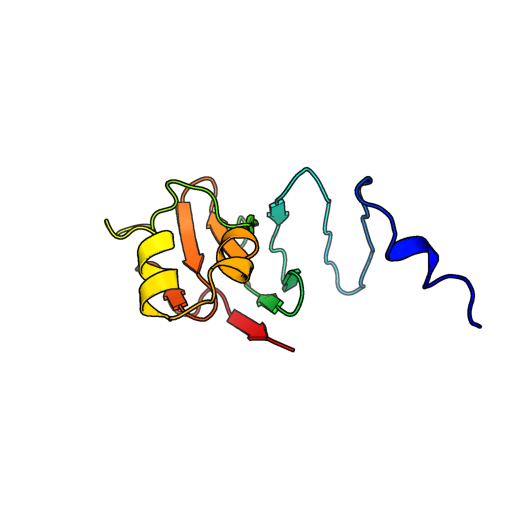G A O 1
ATOM 660 N N . ASP A 1 86 ? 9.983 -5.166 -0.729 1.00 86.31 86 ASP A N 1
ATOM 661 C CA . ASP A 1 86 ? 9.497 -6.287 0.087 1.00 86.31 86 ASP A CA 1
ATOM 662 C C . ASP A 1 86 ? 8.970 -5.805 1.446 1.00 86.31 86 ASP A C 1
ATOM 664 O O . ASP A 1 86 ? 7.979 -6.322 1.955 1.00 86.31 86 ASP A O 1
ATOM 668 N N . ALA A 1 87 ? 9.562 -4.736 1.981 1.00 85.50 87 ALA A N 1
ATOM 669 C CA . ALA A 1 87 ? 9.109 -4.074 3.198 1.00 85.50 87 ALA A CA 1
ATOM 670 C C . ALA A 1 87 ? 8.082 -2.959 2.934 1.00 85.50 87 ALA A C 1
ATOM 672 O O . ALA A 1 87 ? 7.739 -2.228 3.861 1.00 85.50 87 ALA A O 1
ATOM 673 N N . TRP A 1 88 ? 7.601 -2.784 1.698 1.00 92.38 88 TRP A N 1
ATOM 674 C CA . TRP A 1 88 ? 6.618 -1.744 1.402 1.00 92.38 88 TRP A CA 1
ATOM 675 C C . TRP A 1 88 ? 5.287 -2.087 2.080 1.00 92.38 88 TRP A C 1
ATOM 677 O O . TRP A 1 88 ? 4.860 -3.243 1.986 1.00 92.38 88 TRP A O 1
ATOM 687 N N . PRO A 1 89 ? 4.627 -1.129 2.755 1.00 94.38 89 PRO A N 1
ATOM 688 C CA . PRO A 1 89 ? 3.338 -1.397 3.373 1.00 94.38 89 PRO A CA 1
ATOM 689 C C . PRO A 1 89 ? 2.300 -1.715 2.301 1.00 94.38 89 PRO A C 1
ATOM 691 O O . PRO A 1 89 ? 2.197 -1.006 1.304 1.00 94.38 89 PRO A O 1
ATOM 694 N N . ILE A 1 90 ? 1.509 -2.755 2.527 1.00 95.12 90 ILE A N 1
ATOM 695 C CA . ILE A 1 90 ? 0.371 -3.159 1.708 1.00 95.12 90 ILE A CA 1
ATOM 696 C C . ILE A 1 90 ? -0.843 -3.241 2.616 1.00 95.12 90 ILE A C 1
ATOM 698 O O . ILE A 1 90 ? -0.805 -3.927 3.638 1.00 95.12 90 ILE A O 1
ATOM 702 N N . VAL A 1 91 ? -1.915 -2.556 2.232 1.00 95.38 91 VAL A N 1
ATOM 703 C CA . VAL A 1 91 ? -3.170 -2.556 2.980 1.00 95.38 91 VAL A CA 1
ATOM 704 C C . VAL A 1 91 ? -4.105 -3.559 2.333 1.00 95.38 91 VAL A C 1
ATOM 706 O O . VAL A 1 91 ? -4.356 -3.504 1.123 1.00 95.38 91 VAL A O 1
ATOM 709 N N . VAL A 1 92 ? -4.603 -4.488 3.136 1.00 95.44 92 VAL A N 1
ATOM 710 C CA . VAL A 1 92 ? -5.454 -5.588 2.703 1.00 95.44 92 VAL A CA 1
ATOM 711 C C . VAL A 1 92 ? -6.762 -5.618 3.477 1.00 95.44 92 VAL A C 1
ATOM 713 O O . VAL A 1 92 ? -6.847 -5.141 4.608 1.00 95.44 92 VAL A O 1
ATOM 716 N N . ARG A 1 93 ? -7.780 -6.215 2.860 1.00 92.62 93 ARG A N 1
ATOM 717 C CA . ARG A 1 93 ? -8.996 -6.669 3.531 1.00 92.62 93 ARG A CA 1
ATOM 718 C C . ARG A 1 93 ? -9.105 -8.174 3.316 1.00 92.62 93 ARG A C 1
ATOM 720 O O . ARG A 1 93 ? -9.431 -8.615 2.215 1.00 92.62 93 ARG A O 1
ATOM 727 N N . GLY A 1 94 ? -8.792 -8.964 4.341 1.00 89.50 94 GLY A N 1
ATOM 728 C CA . GLY A 1 94 ? -8.576 -10.400 4.159 1.00 89.50 94 GLY A CA 1
ATOM 729 C C . GLY A 1 94 ? -7.420 -10.646 3.182 1.00 89.50 94 GLY A C 1
ATOM 730 O O . GLY A 1 94 ? -6.301 -10.195 3.411 1.00 89.50 94 GLY A O 1
ATOM 731 N N . GLU A 1 95 ? -7.685 -11.323 2.065 1.00 87.69 95 GLU A N 1
ATOM 732 C CA . GLU A 1 95 ? -6.660 -11.625 1.051 1.00 87.69 95 GLU A CA 1
ATOM 733 C C . GLU A 1 95 ? -6.544 -10.561 -0.055 1.00 87.69 95 GLU A C 1
ATOM 735 O O . GLU A 1 95 ? -5.607 -10.586 -0.856 1.00 87.69 95 GLU A O 1
ATOM 740 N N . GLU A 1 96 ? -7.477 -9.610 -0.111 1.00 93.25 96 GLU A N 1
ATOM 741 C CA . GLU A 1 96 ? -7.538 -8.614 -1.178 1.00 93.25 96 GLU A CA 1
ATOM 742 C C . GLU A 1 96 ? -6.647 -7.409 -0.873 1.00 93.25 96 GLU A C 1
ATOM 744 O O . GLU A 1 96 ? -6.798 -6.774 0.168 1.00 93.25 96 GLU A O 1
ATOM 749 N N . VAL A 1 97 ? -5.756 -7.035 -1.800 1.00 96.81 97 VAL A N 1
ATOM 750 C CA . VAL A 1 97 ? -4.980 -5.789 -1.684 1.00 96.81 97 VAL A CA 1
ATOM 751 C C . VAL A 1 97 ? -5.849 -4.606 -2.081 1.00 96.81 97 VAL A C 1
ATOM 753 O O . VAL A 1 97 ? -6.194 -4.451 -3.252 1.00 96.81 97 VAL A O 1
ATOM 756 N N . VAL A 1 98 ? -6.158 -3.745 -1.119 1.00 97.25 98 VAL A N 1
ATOM 757 C CA . VAL A 1 98 ? -7.062 -2.606 -1.313 1.00 97.25 98 VAL A CA 1
ATOM 758 C C . VAL A 1 98 ? -6.316 -1.289 -1.502 1.00 97.25 98 VAL A C 1
ATOM 760 O O . VAL A 1 98 ? -6.803 -0.411 -2.209 1.00 97.25 98 VAL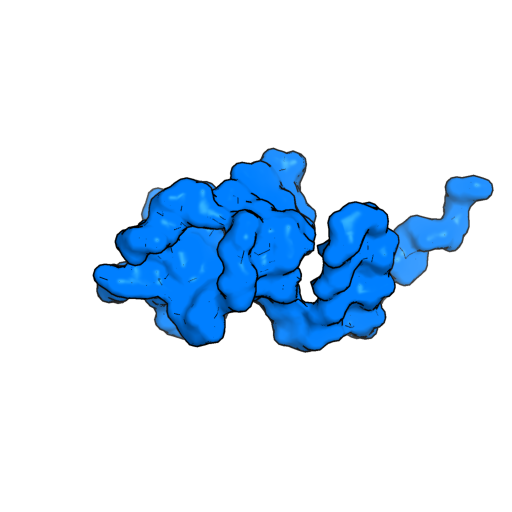 A O 1
ATOM 763 N N . ALA A 1 99 ? -5.109 -1.162 -0.943 1.00 97.12 99 ALA A N 1
ATOM 764 C CA . ALA A 1 99 ? -4.249 -0.008 -1.175 1.00 97.12 99 ALA A CA 1
ATOM 765 C C . ALA A 1 99 ? -2.760 -0.372 -1.107 1.00 97.12 99 ALA A C 1
ATOM 767 O O . ALA A 1 99 ? -2.319 -1.219 -0.328 1.00 97.12 99 ALA A O 1
ATOM 768 N N . VAL A 1 100 ? -1.980 0.327 -1.924 1.00 97.19 100 VAL A N 1
ATOM 769 C CA . VAL A 1 100 ? -0.520 0.381 -1.893 1.00 97.19 100 VAL A CA 1
ATOM 770 C C . VAL A 1 100 ? -0.159 1.844 -1.612 1.00 97.19 100 VAL A C 1
ATOM 772 O O . VAL A 1 100 ? -0.134 2.646 -2.551 1.00 97.19 100 VAL A O 1
ATOM 775 N N . PRO A 1 101 ? 0.070 2.220 -0.338 1.00 95.31 101 PRO A N 1
ATOM 776 C CA . PRO A 1 101 ? 0.382 3.583 0.070 1.00 95.31 101 PRO A CA 1
ATOM 777 C C . PRO A 1 101 ? 1.416 4.263 -0.829 1.00 95.31 101 PRO A C 1
ATOM 779 O O . PRO A 1 101 ? 2.483 3.712 -1.112 1.00 95.31 101 PRO A O 1
ATOM 782 N N . GLY A 1 102 ? 1.067 5.460 -1.299 1.00 94.94 102 GLY A N 1
ATOM 783 C CA . GLY A 1 102 ? 1.887 6.300 -2.174 1.00 94.94 102 GLY A CA 1
ATOM 784 C C . GLY A 1 102 ? 1.945 5.851 -3.636 1.00 94.94 102 GLY A C 1
ATOM 785 O O . GLY A 1 102 ? 2.677 6.458 -4.412 1.00 94.94 102 GLY A O 1
ATOM 786 N N . VAL A 1 103 ? 1.211 4.799 -4.014 1.00 96.69 103 VAL A N 1
ATOM 787 C CA . VAL A 1 103 ? 1.327 4.168 -5.337 1.00 96.69 103 VAL A CA 1
ATOM 788 C C . VAL A 1 103 ? -0.025 3.946 -6.002 1.00 96.69 103 VAL A C 1
ATOM 790 O O . VAL A 1 103 ? -0.194 4.333 -7.157 1.00 96.69 103 VAL A O 1
ATOM 793 N N . ALA A 1 104 ? -0.971 3.291 -5.326 1.00 96.75 104 ALA A N 1
ATOM 794 C CA . ALA A 1 104 ? -2.263 2.960 -5.921 1.00 96.75 104 ALA A CA 1
ATOM 795 C C . ALA A 1 104 ? -3.329 2.616 -4.879 1.00 96.75 104 ALA A C 1
ATOM 797 O O . ALA A 1 104 ? -3.031 2.044 -3.834 1.00 96.75 104 ALA A O 1
ATOM 798 N N . GLU A 1 105 ? -4.584 2.855 -5.242 1.00 97.12 105 GLU A N 1
ATOM 799 C CA . GLU A 1 105 ? -5.771 2.431 -4.500 1.00 97.12 105 GLU A CA 1
ATOM 800 C C . GLU A 1 105 ? -6.651 1.570 -5.413 1.00 97.12 105 GLU A C 1
ATOM 802 O O . GLU A 1 105 ? -6.708 1.779 -6.632 1.00 97.12 105 GLU A O 1
ATOM 807 N N . ALA A 1 106 ? -7.286 0.546 -4.846 1.00 96.38 106 ALA A N 1
ATOM 808 C CA . ALA A 1 106 ? -8.219 -0.299 -5.576 1.00 96.38 106 ALA A CA 1
ATOM 809 C C . ALA A 1 106 ? -9.523 0.470 -5.869 1.00 96.38 106 ALA A C 1
ATOM 811 O O . ALA A 1 106 ? -9.897 1.355 -5.100 1.00 96.38 106 ALA A O 1
ATOM 812 N N . PRO A 1 107 ? -10.258 0.126 -6.943 1.00 95.06 107 PRO A N 1
ATOM 813 C CA . PRO A 1 107 ? -11.567 0.719 -7.198 1.00 95.06 107 PRO A CA 1
ATOM 814 C C . PRO A 1 107 ? -12.524 0.518 -6.014 1.00 95.06 107 PRO A C 1
ATOM 816 O O . PRO A 1 107 ? -12.657 -0.603 -5.516 1.00 95.06 107 PRO A O 1
ATOM 819 N N . GLY A 1 108 ? -13.203 1.580 -5.581 1.00 94.25 108 GLY A N 1
ATOM 820 C CA . GLY A 1 108 ? -14.093 1.575 -4.412 1.00 94.25 108 GLY A CA 1
ATOM 821 C C . GLY A 1 108 ? -13.373 1.696 -3.061 1.00 94.25 108 GLY A C 1
ATOM 822 O O . GLY A 1 108 ? -14.005 1.529 -2.011 1.00 94.25 108 GLY A O 1
ATOM 823 N N . TRP A 1 109 ? -12.064 1.953 -3.082 1.00 94.62 109 TRP A N 1
ATOM 824 C CA . TRP A 1 109 ? -11.218 2.181 -1.909 1.00 94.62 109 TRP A CA 1
ATOM 825 C C . TRP A 1 109 ? -10.543 3.553 -1.912 1.00 94.62 109 TRP A C 1
ATOM 827 O O . TRP A 1 109 ? -9.755 3.836 -1.015 1.00 94.62 109 TRP A O 1
ATOM 837 N N . GLU A 1 110 ? -10.880 4.409 -2.875 1.00 94.62 110 GLU A N 1
ATOM 838 C CA . GLU A 1 110 ? -10.301 5.737 -3.030 1.00 94.62 110 GLU A CA 1
ATOM 839 C C . GLU A 1 110 ? -10.560 6.610 -1.793 1.00 94.62 110 GLU A C 1
ATOM 841 O O . GLU A 1 110 ? -11.702 6.807 -1.372 1.00 94.62 110 GLU A O 1
ATOM 846 N N . GLY A 1 111 ? -9.488 7.131 -1.196 1.00 92.75 111 GLY A N 1
ATOM 847 C CA . GLY A 1 111 ? -9.517 7.978 -0.005 1.00 92.75 111 GLY A CA 1
ATOM 848 C C . GLY A 1 111 ? -9.910 7.254 1.285 1.00 92.75 111 GLY A C 1
ATOM 849 O O . GLY A 1 111 ? -9.976 7.887 2.337 1.00 92.75 111 GLY A O 1
ATOM 850 N N . VAL A 1 112 ? -10.167 5.941 1.241 1.00 93.00 112 VAL A N 1
ATOM 851 C CA . VAL A 1 112 ? -10.534 5.153 2.430 1.00 93.00 112 VAL A CA 1
ATOM 852 C C . VAL A 1 112 ? -9.339 4.972 3.357 1.00 93.00 112 VAL A C 1
ATOM 854 O O . VAL A 1 112 ? -9.509 4.873 4.575 1.00 93.00 112 VAL A O 1
ATOM 857 N N . VAL A 1 113 ? -8.140 4.906 2.784 1.00 92.75 113 VAL A N 1
ATOM 858 C CA . VAL A 1 113 ? -6.892 4.773 3.524 1.00 92.75 113 VAL A CA 1
ATOM 859 C C . VAL A 1 113 ? -6.048 6.006 3.266 1.00 92.75 113 VAL A C 1
ATOM 861 O O . VAL A 1 113 ? -5.781 6.348 2.118 1.00 92.75 113 VAL A O 1
ATOM 864 N N . THR A 1 114 ? -5.593 6.654 4.329 1.00 94.44 114 THR A N 1
ATOM 865 C CA . THR A 1 114 ? -4.637 7.755 4.239 1.00 94.44 114 THR A CA 1
ATOM 866 C C . THR A 1 114 ? -3.270 7.282 4.710 1.00 94.44 114 THR A C 1
ATOM 868 O O . THR A 1 114 ? -3.137 6.315 5.463 1.00 94.44 114 THR A O 1
ATOM 871 N N . TRP A 1 115 ? -2.219 7.940 4.230 1.00 94.12 115 TRP A N 1
ATOM 872 C CA . TRP A 1 115 ? -0.857 7.625 4.631 1.00 94.12 115 TRP A CA 1
ATOM 873 C C . TRP A 1 115 ? 0.014 8.871 4.681 1.00 94.12 115 TRP A C 1
ATOM 875 O O . TRP A 1 115 ? -0.138 9.808 3.896 1.00 94.12 115 TRP A O 1
ATOM 885 N N . LYS A 1 116 ? 0.996 8.837 5.574 1.00 92.12 116 LYS A N 1
ATOM 886 C CA . LYS A 1 116 ? 2.041 9.846 5.701 1.00 92.12 116 LYS A CA 1
ATOM 887 C C . LYS A 1 116 ? 3.381 9.151 5.894 1.00 92.12 116 LYS A C 1
ATOM 889 O O . LYS A 1 116 ? 3.480 8.233 6.699 1.00 92.12 116 LYS A O 1
ATOM 894 N N . LYS A 1 117 ? 4.409 9.595 5.169 1.00 86.25 117 LYS A N 1
ATOM 895 C CA . LYS A 1 117 ? 5.799 9.176 5.392 1.00 86.25 117 LYS A CA 1
ATOM 896 C C . LYS A 1 117 ? 6.495 10.260 6.219 1.00 86.25 117 LYS A C 1
ATOM 898 O O . LYS A 1 117 ? 6.482 11.417 5.797 1.00 86.25 117 LYS A O 1
ATOM 903 N N . SER A 1 118 ? 7.011 9.908 7.395 1.00 78.19 118 SER A N 1
ATOM 904 C CA . SER A 1 118 ? 7.778 10.792 8.291 1.00 78.19 118 SER A CA 1
ATOM 905 C C . SER A 1 118 ? 9.270 10.740 8.011 1.00 78.19 118 SER A C 1
ATOM 907 O O . SER A 1 118 ? 9.752 9.615 7.739 1.00 78.19 118 SER A O 1
#

Solvent-accessible surface area (backbone atoms only — not comparable to full-atom values): 7193 Å² total; per-residue (Å²): 144,85,77,81,69,73,77,68,80,73,61,100,67,79,70,61,68,62,84,74,68,95,87,44,80,48,62,55,50,93,76,43,37,61,33,54,52,63,38,77,57,90,55,32,42,38,34,28,92,55,78,73,29,32,39,24,54,48,56,94,87,43,38,35,36,98,51,90,54,41,47,69,56,51,39,52,75,68,61,53,54,78,88,50,51,54,70,32,64,30,32,23,46,83,91,39,29,38,32,33,78,99,72,50,60,16,84,97,34,74,82,51,60,49,71,47,79,110

pLDDT: mean 76.78, std 23.59, range [27.16, 97.69]

Sequence (118 aa):
LERTLAGLLASTHGTKAADLGGGLRAVREYETLRLEGAVTWGPWTIESAREGLEVRGRRPGDRLAGRRKKVQDLLVDAKVARQERDAWPIVVRGEEVVAVPGVAEAPGWEGVVTWKKS